Protein AF-A0A5M3XI18-F1 (afdb_monomer_lite)

Sequence (76 aa):
MRMTSFSSALRVAYRATTILRRSLAAILLFLAIRPSLLDSVDGRPRGHLTKFGISRIRFREMAHRGELPGVTKASW

Radius of gyration: 26.82 Å; chains: 1; bounding box: 74×15×65 Å

pLDDT: mean 74.06, std 13.2, range [42.44, 92.62]

InterPro domains:
  IPR001209 Small ribosomal subunit protein uS14 [PF00253] (40-75)
  IPR043140 Small ribosomal subunit protein uS14 superfamily [G3DSA:4.10.830.10] (10-76)

Organism: NCBI:txid90975

Foldseek 3Di:
DDPPCPPPVVVVVVVVVVVVVVVVVVVVVVVPPPLQQAQPPPGDNHQADSVVSHHPVVVVVCVVVVVDPPDDDDDD

Structure (mmCIF, N/CA/C/O backbone):
data_AF-A0A5M3XI18-F1
#
_entry.id   AF-A0A5M3XI18-F1
#
loop_
_atom_site.group_PDB
_atom_site.id
_atom_site.type_symbol
_atom_site.label_atom_id
_atom_site.label_alt_id
_atom_site.label_comp_id
_atom_site.label_asym_id
_atom_site.label_entity_id
_atom_site.label_seq_id
_atom_site.pdbx_PDB_ins_code
_atom_site.Cartn_x
_atom_site.Cartn_y
_atom_site.Cartn_z
_atom_site.occupancy
_atom_site.B_iso_or_equiv
_atom_site.auth_seq_id
_atom_site.auth_comp_id
_atom_site.auth_asym_id
_atom_site.auth_atom_id
_atom_site.pdbx_PDB_model_num
ATOM 1 N N . MET A 1 1 ? 57.273 -2.848 -43.044 1.00 42.44 1 MET A N 1
ATOM 2 C CA . MET A 1 1 ? 56.799 -3.744 -41.967 1.00 42.44 1 MET A CA 1
ATOM 3 C C . MET A 1 1 ? 55.447 -3.220 -41.463 1.00 42.44 1 MET A C 1
ATOM 5 O O . MET A 1 1 ? 55.408 -2.413 -40.548 1.00 42.44 1 MET A O 1
ATOM 9 N N . ARG A 1 2 ? 54.334 -3.529 -42.155 1.00 44.19 2 ARG A N 1
ATOM 10 C CA . ARG A 1 2 ? 52.990 -3.001 -41.825 1.00 44.19 2 ARG A CA 1
ATOM 11 C C . ARG A 1 2 ? 52.168 -4.082 -41.118 1.00 44.19 2 ARG A C 1
ATOM 13 O O . ARG A 1 2 ? 51.510 -4.876 -41.777 1.00 44.19 2 ARG A O 1
ATOM 20 N N . MET A 1 3 ? 52.196 -4.102 -39.788 1.00 46.59 3 MET A N 1
ATOM 21 C CA . MET A 1 3 ? 51.282 -4.906 -38.963 1.00 46.59 3 MET A CA 1
ATOM 22 C C . MET A 1 3 ? 50.130 -4.037 -38.445 1.00 46.59 3 MET A C 1
ATOM 24 O O . MET A 1 3 ? 49.993 -3.821 -37.248 1.00 46.59 3 MET A O 1
ATOM 28 N N . THR A 1 4 ? 49.293 -3.504 -39.337 1.00 61.00 4 THR A N 1
ATOM 29 C CA . THR A 1 4 ? 48.068 -2.788 -38.928 1.00 61.00 4 THR A CA 1
ATOM 30 C C . THR A 1 4 ? 46.843 -3.219 -39.730 1.00 61.00 4 THR A C 1
ATOM 32 O O . THR A 1 4 ? 45.993 -2.405 -40.069 1.00 61.00 4 THR A O 1
ATOM 35 N N . SER A 1 5 ? 46.695 -4.517 -40.007 1.00 53.75 5 SER A N 1
ATOM 36 C CA . SER A 1 5 ? 45.421 -5.056 -40.504 1.00 53.75 5 SER A CA 1
ATOM 37 C C . SER A 1 5 ? 44.653 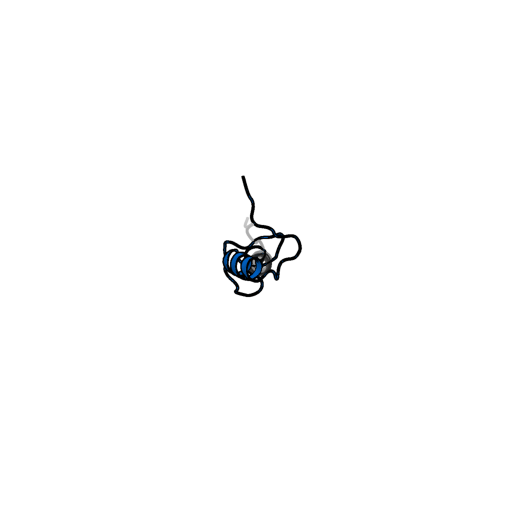-5.726 -39.367 1.00 53.75 5 SER A C 1
ATOM 39 O O . SER A 1 5 ? 44.472 -6.939 -39.326 1.00 53.75 5 SER A O 1
ATOM 41 N N . PHE A 1 6 ? 44.203 -4.923 -38.398 1.00 59.41 6 PHE A N 1
ATOM 42 C CA . PHE A 1 6 ? 43.088 -5.345 -37.553 1.00 59.41 6 PHE A CA 1
ATOM 43 C C . PHE A 1 6 ? 41.852 -5.302 -38.452 1.00 59.41 6 PHE A C 1
ATOM 45 O O . PHE A 1 6 ? 41.299 -4.222 -38.695 1.00 59.41 6 PHE A O 1
ATOM 52 N N . SER A 1 7 ? 41.542 -6.460 -39.041 1.00 61.53 7 SER A N 1
ATOM 53 C CA . SER A 1 7 ? 40.508 -6.678 -40.051 1.00 61.53 7 SER A CA 1
ATOM 54 C C . SER A 1 7 ? 39.302 -5.774 -39.798 1.00 61.53 7 SER A C 1
ATOM 56 O O . SER A 1 7 ? 38.673 -5.827 -38.738 1.00 61.53 7 SER A O 1
ATOM 58 N N . SER A 1 8 ? 39.012 -4.890 -40.751 1.00 61.41 8 SER A N 1
ATOM 59 C CA . SER A 1 8 ? 37.854 -3.988 -40.753 1.00 61.41 8 SER A CA 1
ATOM 60 C C . S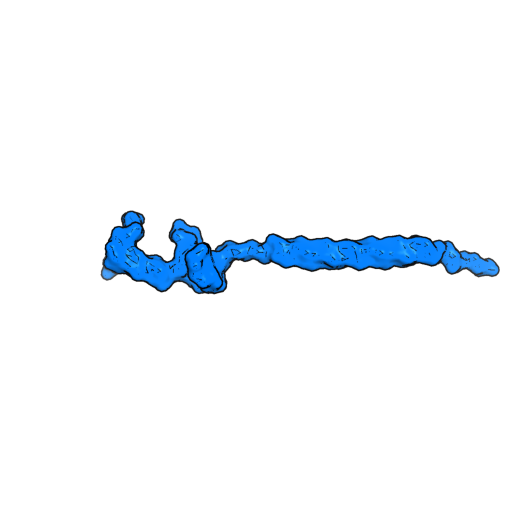ER A 1 8 ? 36.552 -4.721 -40.400 1.00 61.41 8 SER A C 1
ATOM 62 O O . SER A 1 8 ? 35.698 -4.150 -39.723 1.00 61.41 8 SER A O 1
ATOM 64 N N . ALA A 1 9 ? 36.460 -6.010 -40.741 1.00 62.28 9 ALA A N 1
ATOM 65 C CA . ALA A 1 9 ? 35.363 -6.900 -40.380 1.00 62.28 9 ALA A CA 1
ATOM 66 C C . ALA A 1 9 ? 35.149 -7.033 -38.860 1.00 62.28 9 ALA A C 1
ATOM 68 O O . ALA A 1 9 ? 34.013 -6.949 -38.397 1.00 62.28 9 ALA A O 1
ATOM 69 N N . LEU A 1 10 ? 36.216 -7.156 -38.061 1.00 64.94 10 LEU A N 1
ATOM 70 C CA . LEU A 1 10 ? 36.107 -7.274 -36.600 1.00 64.94 10 LEU A CA 1
ATOM 71 C C . LEU A 1 10 ? 35.616 -5.970 -35.961 1.00 64.94 10 LEU A C 1
ATOM 73 O O . LEU A 1 10 ? 34.843 -6.009 -35.010 1.00 64.94 10 LEU A O 1
ATOM 77 N N . ARG A 1 11 ? 35.996 -4.805 -36.503 1.00 63.75 11 ARG A N 1
ATOM 78 C CA . ARG A 1 11 ? 35.500 -3.499 -36.024 1.00 63.75 11 ARG A CA 1
ATOM 79 C C . ARG A 1 11 ? 34.026 -3.274 -36.351 1.00 63.75 11 ARG A C 1
ATOM 81 O O . ARG A 1 11 ? 33.302 -2.742 -35.511 1.00 63.75 11 ARG A O 1
ATOM 88 N N . VAL A 1 12 ? 33.579 -3.687 -37.536 1.00 66.31 12 VAL A N 1
ATOM 89 C CA . VAL A 1 12 ? 32.163 -3.614 -37.934 1.00 66.31 12 VAL A CA 1
ATOM 90 C C . VAL A 1 12 ? 31.324 -4.582 -37.095 1.00 66.31 12 VAL A C 1
ATOM 92 O O . VAL A 1 12 ? 30.310 -4.172 -36.535 1.00 66.31 12 VAL A O 1
ATOM 95 N N . ALA A 1 13 ? 31.795 -5.816 -36.898 1.00 64.94 13 ALA A N 1
ATOM 96 C CA . ALA A 1 13 ? 31.143 -6.801 -36.037 1.00 64.94 13 ALA A CA 1
ATOM 97 C C . ALA A 1 13 ? 31.076 -6.345 -34.564 1.00 64.94 13 ALA A C 1
ATOM 99 O O . ALA A 1 13 ? 30.040 -6.479 -33.907 1.00 64.94 13 ALA A O 1
ATOM 100 N N . TYR A 1 14 ? 32.145 -5.732 -34.043 1.00 64.81 14 TYR A N 1
ATOM 101 C CA . TYR A 1 14 ? 32.180 -5.228 -32.666 1.00 64.81 14 TYR A CA 1
ATOM 102 C C . TYR A 1 14 ? 31.288 -3.990 -32.467 1.00 64.81 14 TYR A C 1
ATOM 104 O O . TYR A 1 14 ? 30.653 -3.845 -31.422 1.00 64.81 14 TYR A O 1
ATOM 112 N N . ARG A 1 15 ? 31.168 -3.112 -33.478 1.00 62.94 15 ARG A N 1
ATOM 113 C CA . ARG A 1 15 ? 30.205 -1.993 -33.461 1.00 62.94 15 ARG A CA 1
ATOM 114 C C . ARG A 1 15 ? 28.753 -2.469 -33.556 1.00 62.94 15 ARG A C 1
ATOM 116 O O . ARG A 1 15 ? 27.906 -1.957 -32.830 1.00 62.94 15 ARG A O 1
ATOM 123 N N . ALA A 1 16 ? 28.464 -3.463 -34.395 1.00 60.56 16 ALA A N 1
ATOM 124 C CA . ALA A 1 16 ? 27.120 -4.027 -34.531 1.00 60.56 16 ALA A CA 1
ATOM 125 C C . ALA A 1 16 ? 26.641 -4.694 -33.228 1.00 60.56 16 ALA A C 1
ATOM 127 O O . ALA A 1 16 ? 25.506 -4.494 -32.795 1.00 60.56 16 ALA A O 1
ATOM 128 N N . THR A 1 17 ? 27.534 -5.413 -32.543 1.00 63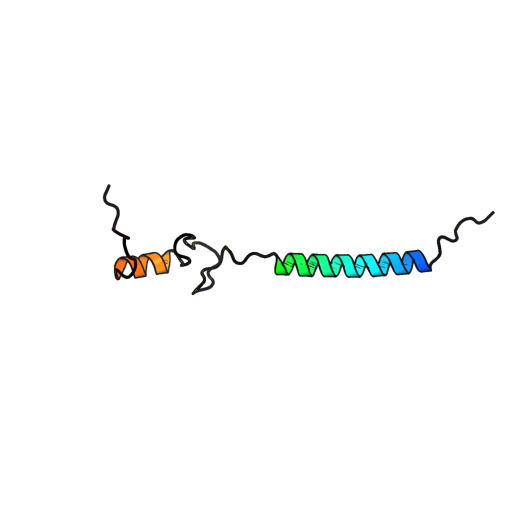.31 17 THR A N 1
ATOM 129 C CA . THR A 1 17 ? 27.227 -6.056 -31.255 1.00 63.31 17 THR A CA 1
ATOM 130 C C . THR A 1 17 ? 27.094 -5.057 -30.100 1.00 63.31 17 THR A C 1
ATOM 132 O O . THR A 1 17 ? 26.250 -5.259 -29.229 1.00 63.31 17 THR A O 1
ATOM 135 N N . THR A 1 18 ? 27.835 -3.941 -30.088 1.00 66.62 18 THR A N 1
ATOM 136 C CA . THR A 1 18 ? 27.659 -2.889 -29.062 1.00 66.62 18 THR A CA 1
ATOM 137 C C . THR A 1 18 ? 26.356 -2.106 -29.215 1.00 66.62 18 THR A C 1
ATOM 139 O O . THR A 1 18 ? 25.771 -1.734 -28.197 1.00 66.62 18 THR A O 1
ATOM 142 N N . ILE A 1 19 ? 25.870 -1.885 -30.442 1.00 71.81 19 ILE A N 1
ATOM 143 C CA . ILE A 1 19 ? 24.557 -1.264 -30.687 1.00 71.81 19 ILE A CA 1
ATOM 144 C C . ILE A 1 19 ? 23.447 -2.182 -30.169 1.00 71.81 19 ILE A C 1
ATOM 146 O O . ILE A 1 19 ? 22.645 -1.758 -29.341 1.00 71.81 19 ILE A O 1
ATOM 150 N N . LEU A 1 20 ? 23.467 -3.462 -30.555 1.00 70.81 20 LEU A N 1
ATOM 151 C CA . LEU A 1 20 ? 22.467 -4.440 -30.121 1.00 70.81 20 LEU A CA 1
ATOM 152 C C . LEU A 1 20 ? 22.457 -4.617 -28.591 1.00 70.81 20 LEU A C 1
ATOM 154 O O . LEU A 1 20 ? 21.395 -4.657 -27.971 1.00 70.81 20 LEU A O 1
ATOM 158 N N . ARG A 1 21 ? 23.642 -4.645 -27.962 1.00 70.69 21 ARG A N 1
ATOM 159 C CA . ARG A 1 21 ? 23.789 -4.768 -26.503 1.00 70.69 21 ARG A CA 1
ATOM 160 C C . ARG A 1 21 ? 23.309 -3.521 -25.751 1.00 70.69 21 ARG A C 1
ATOM 162 O O . ARG A 1 21 ? 22.748 -3.656 -24.668 1.00 70.69 21 ARG A O 1
ATOM 169 N N . ARG A 1 22 ? 23.493 -2.317 -26.309 1.00 72.94 22 ARG A N 1
ATOM 170 C CA . ARG A 1 22 ? 22.956 -1.064 -25.743 1.00 72.94 22 ARG A CA 1
ATOM 171 C C . ARG A 1 22 ? 21.436 -0.982 -25.872 1.00 72.94 22 ARG A C 1
ATOM 173 O O . ARG A 1 22 ? 20.780 -0.594 -24.910 1.00 72.94 22 ARG A O 1
ATOM 180 N N . SER A 1 23 ? 20.883 -1.395 -27.009 1.00 74.81 23 SER A N 1
ATOM 181 C CA . SER A 1 23 ? 19.435 -1.424 -27.234 1.00 74.81 23 SER A CA 1
ATOM 182 C C . SER A 1 23 ? 18.734 -2.432 -26.320 1.00 74.81 23 SER A C 1
ATOM 184 O O . SER A 1 23 ? 17.736 -2.091 -25.691 1.00 74.81 23 SER A O 1
ATOM 186 N N . LEU A 1 24 ? 19.291 -3.638 -26.163 1.00 77.88 24 LEU A N 1
ATOM 187 C CA . LEU A 1 24 ? 18.765 -4.639 -25.228 1.00 77.88 24 LEU A CA 1
ATOM 188 C C . LEU A 1 24 ? 18.850 -4.177 -23.769 1.00 77.88 24 LEU A C 1
ATOM 190 O O . LEU A 1 24 ? 17.893 -4.363 -23.026 1.00 77.88 24 LEU A O 1
ATOM 194 N N . ALA A 1 25 ? 19.944 -3.530 -23.355 1.00 77.69 25 ALA A N 1
ATOM 195 C CA . ALA A 1 25 ? 20.066 -2.992 -21.999 1.00 77.69 25 ALA A CA 1
ATOM 196 C C . ALA A 1 25 ? 19.019 -1.902 -21.698 1.00 77.69 25 ALA A C 1
ATOM 198 O O . ALA A 1 25 ? 18.472 -1.880 -20.600 1.00 77.69 25 ALA A O 1
ATOM 199 N N . ALA A 1 26 ? 18.703 -1.033 -22.665 1.00 73.25 26 ALA A N 1
ATOM 200 C CA . ALA A 1 26 ? 17.665 -0.012 -22.513 1.00 73.25 26 ALA A CA 1
ATOM 201 C C . ALA A 1 26 ? 16.254 -0.622 -22.417 1.00 73.25 26 ALA A C 1
ATOM 203 O O . ALA A 1 26 ? 15.461 -0.209 -21.573 1.00 73.25 26 ALA A O 1
ATOM 204 N N . ILE A 1 27 ? 15.961 -1.640 -23.233 1.00 72.62 27 ILE A N 1
ATOM 205 C CA . ILE A 1 27 ? 14.693 -2.383 -23.193 1.00 72.62 27 ILE A CA 1
ATOM 206 C C . ILE A 1 27 ? 14.539 -3.117 -21.854 1.00 72.62 27 ILE A C 1
ATOM 208 O O . ILE A 1 27 ? 13.491 -3.027 -21.220 1.00 72.62 27 ILE A O 1
ATOM 212 N N . LEU A 1 28 ? 15.595 -3.784 -21.379 1.00 73.38 28 LEU A N 1
ATOM 213 C CA . LEU A 1 28 ? 15.599 -4.456 -20.078 1.00 73.38 28 LEU A CA 1
ATOM 214 C C . LEU A 1 28 ? 15.439 -3.468 -18.918 1.00 73.38 28 LEU A C 1
ATOM 216 O O . LEU A 1 28 ? 14.700 -3.760 -17.985 1.00 73.38 28 LEU A O 1
ATOM 220 N N . LEU A 1 29 ? 16.071 -2.292 -18.983 1.00 71.19 29 LEU A N 1
ATOM 221 C CA . LEU A 1 29 ? 15.901 -1.234 -17.982 1.00 71.19 29 LEU A CA 1
ATOM 222 C C . LEU A 1 29 ? 14.452 -0.718 -17.944 1.00 71.19 29 LEU A C 1
ATOM 224 O O . LEU A 1 29 ? 13.911 -0.514 -16.863 1.00 71.19 29 LEU A O 1
ATOM 228 N N . PHE A 1 30 ? 13.816 -0.550 -19.107 1.00 68.25 30 PHE A N 1
ATOM 229 C CA . PHE A 1 30 ? 12.422 -0.112 -19.229 1.00 68.25 30 PHE A CA 1
ATOM 230 C C . PHE A 1 30 ? 11.431 -1.160 -18.692 1.00 68.25 30 PHE A C 1
ATOM 232 O O . PHE A 1 30 ? 10.516 -0.818 -17.948 1.00 68.25 30 PHE A O 1
ATOM 239 N N . LEU A 1 31 ? 11.656 -2.443 -18.994 1.00 66.75 31 LEU A N 1
ATOM 240 C CA . LEU A 1 31 ? 10.875 -3.569 -18.460 1.00 66.75 31 LEU A CA 1
ATOM 241 C C . LEU A 1 31 ? 11.122 -3.825 -16.963 1.00 66.75 31 LEU A C 1
ATOM 243 O O . LEU A 1 31 ? 10.254 -4.368 -16.284 1.00 66.75 31 LEU A O 1
ATOM 247 N N . ALA A 1 32 ? 12.285 -3.436 -16.434 1.00 65.06 32 ALA A N 1
ATOM 248 C CA . ALA A 1 32 ? 12.650 -3.614 -15.029 1.00 65.06 32 ALA A CA 1
ATOM 249 C C . ALA A 1 32 ? 12.121 -2.512 -14.093 1.00 65.06 32 ALA A C 1
ATOM 251 O O . ALA A 1 32 ? 12.299 -2.628 -12.876 1.00 65.06 32 ALA A O 1
ATOM 252 N N . ILE A 1 33 ? 11.455 -1.466 -14.609 1.00 62.53 33 ILE A N 1
ATOM 253 C CA . ILE A 1 33 ? 10.722 -0.504 -13.773 1.00 62.53 33 ILE A CA 1
ATOM 254 C C . ILE A 1 33 ? 9.571 -1.267 -13.109 1.00 62.53 33 ILE A C 1
ATOM 256 O O . ILE A 1 33 ? 8.491 -1.430 -13.669 1.00 62.53 33 ILE A O 1
ATOM 260 N N . ARG A 1 34 ? 9.816 -1.787 -11.902 1.00 58.53 34 ARG A N 1
ATOM 261 C CA . ARG A 1 34 ? 8.798 -2.454 -11.091 1.00 58.53 34 ARG A CA 1
ATOM 262 C C . ARG A 1 34 ? 7.665 -1.461 -10.798 1.00 58.53 34 ARG A C 1
ATOM 264 O O . ARG A 1 34 ? 7.921 -0.475 -10.105 1.00 58.53 34 ARG A O 1
ATOM 271 N N . PRO A 1 35 ? 6.406 -1.730 -11.192 1.00 57.19 35 PRO A N 1
ATOM 272 C CA . PRO A 1 35 ? 5.262 -0.881 -10.854 1.00 57.19 35 PRO A CA 1
ATOM 273 C C . PRO A 1 35 ? 4.840 -1.008 -9.378 1.00 57.19 35 PRO A C 1
ATOM 275 O O . PRO A 1 35 ? 3.715 -0.689 -9.013 1.00 57.19 35 PRO A O 1
ATOM 278 N N . SER A 1 36 ? 5.738 -1.453 -8.494 1.00 56.34 36 SER A N 1
ATOM 279 C CA . SER A 1 36 ? 5.462 -1.733 -7.082 1.00 56.34 36 SER A CA 1
ATOM 280 C C . SER A 1 36 ? 5.163 -0.490 -6.235 1.00 56.34 36 SER A C 1
ATOM 282 O O . SER A 1 36 ? 5.010 -0.623 -5.029 1.00 56.34 36 SER A O 1
ATOM 284 N N . LEU A 1 37 ? 5.128 0.697 -6.848 1.00 55.91 37 LEU A N 1
ATOM 285 C CA . LEU A 1 37 ? 4.889 1.992 -6.207 1.00 55.91 37 LEU A CA 1
ATOM 286 C C . LEU A 1 37 ? 3.591 2.671 -6.669 1.00 55.91 37 LEU A C 1
ATOM 288 O O . LEU A 1 37 ? 3.281 3.761 -6.186 1.00 55.91 37 LEU A O 1
ATOM 292 N N . LEU A 1 38 ? 2.847 2.062 -7.601 1.00 61.25 38 LEU A N 1
ATOM 293 C CA . LEU A 1 38 ? 1.602 2.627 -8.118 1.00 61.25 38 LEU A CA 1
ATOM 294 C C . LEU A 1 38 ? 0.389 1.997 -7.433 1.00 61.25 38 LEU A C 1
ATOM 296 O O . LEU A 1 38 ? 0.316 0.780 -7.260 1.00 61.25 38 LEU A O 1
ATOM 300 N N . ASP A 1 39 ? -0.585 2.830 -7.077 1.00 63.84 39 ASP A N 1
ATOM 301 C CA . ASP A 1 39 ? -1.897 2.340 -6.659 1.00 63.84 39 ASP A CA 1
ATOM 302 C C . ASP A 1 39 ? -2.525 1.506 -7.782 1.00 63.84 39 ASP A C 1
ATOM 304 O O . ASP A 1 39 ? -2.649 1.980 -8.909 1.00 63.84 39 ASP A O 1
ATOM 308 N N . SER A 1 40 ? -2.967 0.282 -7.475 1.00 65.62 40 SER A N 1
ATOM 309 C CA . SER A 1 40 ? -3.520 -0.642 -8.483 1.00 65.62 40 SER A CA 1
ATOM 310 C C . SER A 1 40 ? -4.855 -0.182 -9.082 1.00 65.62 40 SER A C 1
ATOM 312 O O . SER A 1 40 ? -5.281 -0.717 -10.099 1.00 65.62 40 SER A O 1
ATOM 314 N N . VAL A 1 41 ? -5.513 0.799 -8.455 1.00 68.50 41 VAL A N 1
ATOM 315 C CA . VAL A 1 41 ? -6.827 1.311 -8.875 1.00 68.50 41 VAL A CA 1
ATOM 316 C C . VAL A 1 41 ? -6.715 2.680 -9.546 1.00 68.50 41 VAL A C 1
ATOM 318 O O . VAL A 1 41 ? -7.275 2.881 -10.617 1.00 68.50 41 VAL A O 1
ATOM 321 N N . ASP A 1 42 ? -5.963 3.605 -8.942 1.00 68.06 42 ASP A N 1
ATOM 322 C CA . ASP A 1 42 ? -5.910 5.006 -9.383 1.00 68.06 42 ASP A CA 1
ATOM 323 C C . ASP A 1 42 ? -4.563 5.378 -10.045 1.00 68.06 42 ASP A C 1
ATOM 325 O O . ASP A 1 42 ? -4.405 6.484 -10.556 1.00 68.06 42 ASP A O 1
ATOM 329 N N . GLY A 1 43 ? -3.556 4.495 -10.008 1.00 70.44 43 GLY A N 1
ATOM 330 C CA . GLY A 1 43 ? -2.234 4.746 -10.594 1.00 70.44 43 GLY A CA 1
ATOM 331 C C . GLY A 1 43 ? -1.421 5.841 -9.894 1.00 70.44 43 GLY A C 1
ATOM 332 O O . GLY A 1 43 ? -0.485 6.383 -10.483 1.00 70.44 43 GLY A O 1
ATOM 333 N N . ARG A 1 44 ? -1.745 6.219 -8.648 1.00 73.44 44 ARG A N 1
ATOM 334 C CA . ARG A 1 44 ? -0.978 7.255 -7.943 1.00 73.44 44 ARG A CA 1
ATOM 335 C C . ARG A 1 44 ? 0.432 6.733 -7.647 1.00 73.44 44 ARG A C 1
ATOM 337 O O . ARG A 1 44 ? 0.560 5.675 -7.038 1.00 73.44 44 ARG A O 1
ATOM 344 N N . PRO A 1 45 ? 1.494 7.481 -7.985 1.00 67.69 45 PRO A N 1
ATOM 345 C CA . PRO A 1 45 ? 2.872 6.999 -7.857 1.00 67.69 45 PRO A CA 1
ATOM 346 C C . PRO A 1 45 ? 3.404 6.972 -6.415 1.00 67.69 45 PRO A C 1
ATOM 348 O O . PRO A 1 45 ? 4.556 6.604 -6.197 1.00 67.69 45 PRO A O 1
ATOM 351 N N . ARG A 1 46 ? 2.637 7.459 -5.426 1.00 74.69 46 ARG A N 1
ATOM 352 C CA . ARG A 1 46 ? 3.066 7.532 -4.021 1.00 74.69 46 ARG A CA 1
ATOM 353 C C . ARG A 1 46 ? 1.898 7.398 -3.057 1.00 74.69 46 ARG A C 1
ATOM 355 O O . ARG A 1 46 ? 0.815 7.928 -3.302 1.00 74.69 46 ARG A O 1
ATOM 362 N N . GLY A 1 47 ? 2.200 6.858 -1.877 1.00 78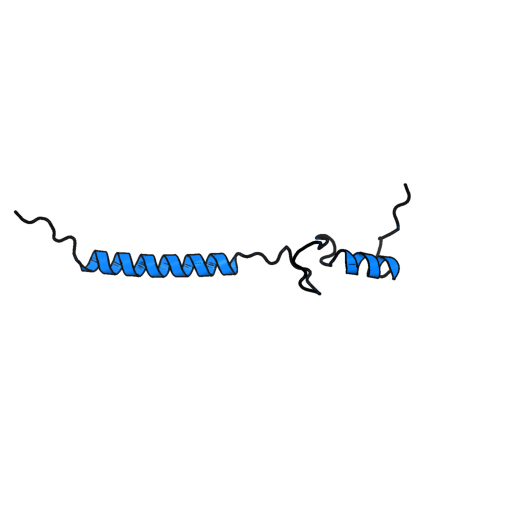.31 47 GLY A N 1
ATOM 363 C CA . GLY A 1 47 ? 1.262 6.800 -0.757 1.00 78.31 47 GLY A CA 1
ATOM 364 C C . GLY A 1 47 ? 0.294 5.622 -0.823 1.00 78.31 47 GLY A C 1
ATOM 365 O O . GLY A 1 47 ? -0.807 5.741 -0.285 1.00 78.31 47 GLY A O 1
ATOM 366 N N . HIS A 1 48 ? 0.705 4.526 -1.462 1.00 84.25 48 HIS A N 1
ATOM 367 C CA . HIS A 1 48 ? 0.013 3.244 -1.407 1.00 84.25 48 HIS A CA 1
ATOM 368 C C . HIS A 1 48 ? 0.366 2.513 -0.104 1.00 84.25 48 HIS A C 1
ATOM 370 O O . HIS A 1 48 ? 1.492 2.596 0.394 1.00 84.25 48 HIS A O 1
ATOM 376 N N . LEU A 1 49 ? -0.591 1.782 0.459 1.00 84.62 49 LEU A N 1
ATOM 377 C CA . LEU A 1 49 ? -0.343 0.876 1.577 1.00 84.62 49 LEU A CA 1
ATOM 378 C C . LEU A 1 49 ? -0.065 -0.520 1.020 1.00 84.62 49 LEU A C 1
ATOM 380 O O . LEU A 1 49 ? -0.984 -1.180 0.546 1.00 84.62 49 LEU A O 1
ATOM 384 N N . THR A 1 50 ? 1.178 -1.004 1.101 1.00 82.00 50 THR A N 1
ATOM 385 C CA . THR A 1 50 ? 1.592 -2.300 0.519 1.00 82.00 50 THR A CA 1
ATOM 386 C C . THR A 1 50 ? 0.736 -3.479 0.986 1.00 82.00 50 THR A C 1
ATOM 388 O O . THR A 1 50 ? 0.431 -4.358 0.191 1.00 82.00 50 THR A O 1
ATOM 391 N N . LYS A 1 51 ? 0.291 -3.478 2.252 1.00 83.50 51 LYS A N 1
ATOM 392 C CA . LYS A 1 51 ? -0.567 -4.541 2.807 1.00 83.50 51 LYS A CA 1
ATOM 393 C C . LYS A 1 51 ? -1.957 -4.595 2.161 1.00 83.50 51 LYS A C 1
ATOM 395 O O . LYS A 1 51 ? -2.543 -5.667 2.092 1.00 83.50 51 LYS A O 1
ATOM 400 N N . PHE A 1 52 ? -2.480 -3.452 1.719 1.00 84.19 52 PHE A N 1
ATOM 401 C CA . PHE A 1 52 ? -3.843 -3.330 1.195 1.00 84.19 52 PHE A CA 1
ATOM 402 C C . PHE A 1 52 ? -3.889 -3.080 -0.321 1.00 84.19 52 PHE A C 1
ATOM 404 O O . PHE A 1 52 ? -4.961 -3.158 -0.905 1.00 84.19 52 PHE A O 1
ATOM 411 N N . GLY A 1 53 ? -2.760 -2.765 -0.968 1.00 81.56 53 GLY A N 1
ATOM 412 C CA . GLY A 1 53 ? -2.678 -2.533 -2.419 1.00 81.56 53 GLY A CA 1
ATOM 413 C C . GLY A 1 53 ? -3.420 -1.285 -2.922 1.00 81.56 53 GLY A C 1
ATOM 414 O O . GLY A 1 53 ? -3.586 -1.110 -4.127 1.00 81.56 53 GLY A O 1
ATOM 415 N N . ILE A 1 54 ? -3.868 -0.418 -2.009 1.00 86.50 54 ILE A N 1
ATOM 416 C CA . ILE A 1 54 ? -4.677 0.772 -2.296 1.00 86.50 54 ILE A CA 1
ATOM 417 C C . ILE A 1 54 ? -4.031 2.044 -1.746 1.00 86.50 54 ILE A C 1
ATOM 419 O O . ILE A 1 54 ? -3.204 2.006 -0.825 1.00 86.50 54 ILE A O 1
ATOM 423 N N . SER A 1 55 ? -4.483 3.180 -2.276 1.00 87.81 55 SER A N 1
ATOM 424 C CA . SER A 1 55 ? -4.042 4.507 -1.857 1.00 87.81 55 SER A CA 1
ATOM 425 C C . SER A 1 55 ? -4.438 4.796 -0.413 1.00 87.81 55 SER A C 1
ATOM 427 O O . SER A 1 55 ? -5.489 4.361 0.064 1.00 87.81 55 SER A O 1
ATOM 429 N N . ARG A 1 56 ? -3.650 5.617 0.291 1.00 88.00 56 ARG A N 1
ATOM 430 C CA . ARG A 1 56 ? -4.002 6.090 1.643 1.00 88.00 56 ARG A CA 1
ATOM 431 C C . ARG A 1 56 ? -5.358 6.808 1.717 1.00 88.00 56 ARG A C 1
ATOM 433 O O . ARG A 1 56 ? -5.952 6.859 2.789 1.00 88.00 56 ARG A O 1
ATOM 440 N N . ILE A 1 57 ? -5.823 7.403 0.613 1.00 89.06 57 ILE A N 1
ATOM 441 C CA . ILE A 1 57 ? -7.095 8.142 0.559 1.00 89.06 57 ILE A CA 1
ATOM 442 C C . ILE A 1 57 ? -8.251 7.147 0.500 1.00 89.06 57 ILE A C 1
ATOM 444 O O . ILE A 1 57 ? -9.116 7.172 1.373 1.00 89.06 57 ILE A O 1
ATOM 448 N N . ARG A 1 58 ? -8.185 6.200 -0.443 1.00 88.25 58 ARG A N 1
ATOM 449 C CA . ARG A 1 58 ? -9.136 5.087 -0.551 1.00 88.25 58 ARG A CA 1
ATOM 450 C C . ARG A 1 58 ? -9.195 4.289 0.739 1.00 88.25 58 ARG A C 1
ATOM 452 O O . ARG A 1 58 ? -10.279 4.014 1.226 1.00 88.25 58 ARG A O 1
ATOM 459 N N . PHE A 1 59 ? -8.043 3.993 1.339 1.00 90.94 59 PHE A N 1
ATOM 460 C CA . PHE A 1 59 ? -7.989 3.298 2.621 1.00 90.94 59 PHE A CA 1
ATOM 461 C C . PHE A 1 59 ? -8.806 4.015 3.702 1.00 90.94 59 PHE A C 1
ATOM 463 O O . PHE A 1 59 ? -9.558 3.368 4.422 1.00 90.94 59 PHE A O 1
ATOM 470 N N . ARG A 1 60 ? -8.714 5.348 3.796 1.00 91.31 60 ARG A N 1
ATOM 471 C CA . ARG A 1 60 ? -9.514 6.122 4.757 1.00 91.31 60 ARG A CA 1
ATOM 472 C C . ARG A 1 60 ? -11.000 6.085 4.429 1.00 91.31 60 ARG A C 1
ATOM 474 O O . ARG A 1 60 ? -11.795 5.853 5.328 1.00 91.31 60 ARG A O 1
ATOM 481 N N . GLU A 1 61 ? -11.375 6.294 3.172 1.00 92.44 61 GLU A N 1
ATOM 482 C CA . GLU A 1 61 ? -12.778 6.234 2.746 1.00 92.44 61 GLU A CA 1
ATOM 483 C C . GLU A 1 61 ? -13.393 4.862 3.038 1.00 92.44 61 GLU A C 1
ATOM 485 O O . GLU A 1 61 ? -14.449 4.780 3.655 1.00 92.44 61 GLU A O 1
ATOM 490 N N . MET A 1 62 ? -12.696 3.785 2.676 1.00 91.44 62 MET A N 1
ATOM 491 C CA . MET A 1 62 ? -13.132 2.410 2.917 1.00 91.44 62 MET A CA 1
ATOM 492 C C . MET A 1 62 ? -13.175 2.074 4.413 1.00 91.44 62 MET A C 1
ATOM 494 O O . MET A 1 62 ? -14.113 1.423 4.864 1.00 91.44 62 MET A O 1
ATOM 498 N N . ALA A 1 63 ? -12.207 2.553 5.205 1.00 92.62 63 ALA A N 1
ATOM 499 C CA . ALA A 1 63 ? -12.224 2.402 6.661 1.00 92.62 63 ALA A CA 1
ATOM 500 C C . ALA A 1 63 ? -13.422 3.128 7.290 1.00 92.62 63 ALA A C 1
ATOM 502 O O . ALA A 1 63 ? -14.060 2.591 8.190 1.00 92.62 63 ALA A O 1
ATOM 503 N N . HIS A 1 64 ? -13.761 4.325 6.802 1.00 91.50 64 HIS A N 1
ATOM 504 C CA . HIS A 1 64 ? -14.939 5.066 7.257 1.00 91.50 64 HIS A CA 1
ATOM 505 C C . HIS A 1 64 ? -16.256 4.407 6.827 1.00 91.50 64 HIS A C 1
ATOM 507 O O . HIS A 1 64 ? -17.226 4.475 7.577 1.00 91.50 64 HIS A O 1
ATOM 513 N N . ARG A 1 65 ? -16.287 3.745 5.663 1.00 92.62 65 ARG A N 1
ATOM 514 C CA . ARG A 1 65 ? -17.439 2.952 5.199 1.00 92.62 65 ARG A CA 1
ATOM 515 C C . ARG A 1 65 ? -17.547 1.572 5.861 1.00 92.62 65 ARG A C 1
ATOM 517 O O . ARG A 1 65 ? -18.569 0.918 5.703 1.00 92.62 65 ARG A O 1
ATOM 524 N N . GLY A 1 66 ? -16.527 1.124 6.598 1.00 91.56 66 GLY A N 1
ATOM 525 C CA . GLY A 1 66 ? -16.501 -0.205 7.221 1.00 91.56 66 GLY A CA 1
ATOM 526 C C . GLY A 1 66 ? -16.236 -1.358 6.243 1.00 91.56 66 GLY A C 1
ATOM 527 O O . GLY A 1 66 ? -16.467 -2.513 6.579 1.00 91.56 66 GLY A O 1
ATOM 528 N N . GLU A 1 67 ? -15.731 -1.066 5.043 1.00 91.69 67 GLU A N 1
ATOM 529 C CA . GLU A 1 67 ? -15.439 -2.064 3.999 1.00 91.69 67 GLU A CA 1
ATOM 530 C C . GLU A 1 67 ? -14.153 -2.863 4.280 1.00 91.69 67 GLU A C 1
ATOM 532 O O . GLU A 1 67 ? -13.897 -3.881 3.639 1.00 91.69 67 GLU A O 1
ATOM 537 N N . LEU A 1 68 ? -13.318 -2.401 5.219 1.00 89.44 68 LEU A N 1
ATOM 538 C CA . LEU A 1 68 ? -12.041 -3.028 5.556 1.00 89.44 68 LEU A CA 1
ATOM 539 C C . LEU A 1 68 ? -12.179 -3.928 6.797 1.00 89.44 68 LEU A C 1
ATOM 541 O O . LEU A 1 68 ? -12.269 -3.411 7.915 1.00 89.44 68 LEU A O 1
ATOM 545 N N . PRO A 1 69 ? -12.152 -5.266 6.642 1.00 90.12 69 PRO A N 1
ATOM 546 C CA . PRO A 1 69 ? -12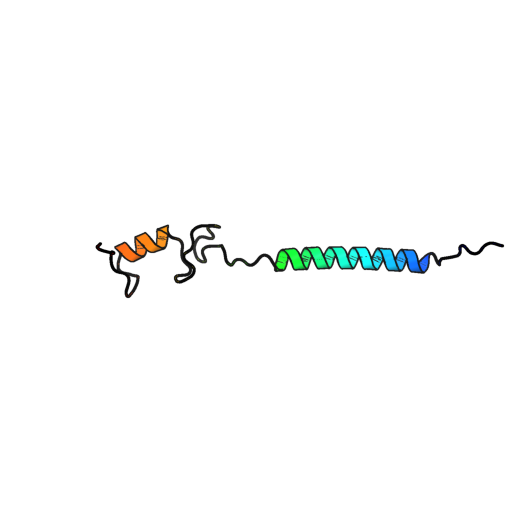.308 -6.180 7.766 1.00 90.12 69 PRO A CA 1
ATOM 547 C C . PRO A 1 69 ? -11.123 -6.066 8.732 1.00 90.12 69 PRO A C 1
ATOM 549 O O . PRO A 1 69 ? -9.961 -6.052 8.324 1.00 90.12 69 PRO A O 1
ATOM 552 N N . GLY A 1 70 ? -11.419 -5.989 10.031 1.00 89.88 70 GLY A N 1
ATOM 553 C CA . GLY A 1 70 ? -10.401 -5.916 11.086 1.00 89.88 70 GLY A CA 1
ATOM 554 C C . GLY A 1 70 ? -9.681 -4.568 11.200 1.00 89.88 70 GLY A C 1
ATOM 555 O O . GLY A 1 70 ? -8.695 -4.472 11.928 1.00 89.88 70 GLY A O 1
ATOM 556 N N . VAL A 1 71 ? -10.151 -3.525 10.507 1.00 91.62 71 VAL A N 1
ATOM 557 C CA . VAL A 1 71 ? -9.644 -2.158 10.670 1.00 91.62 71 VAL A CA 1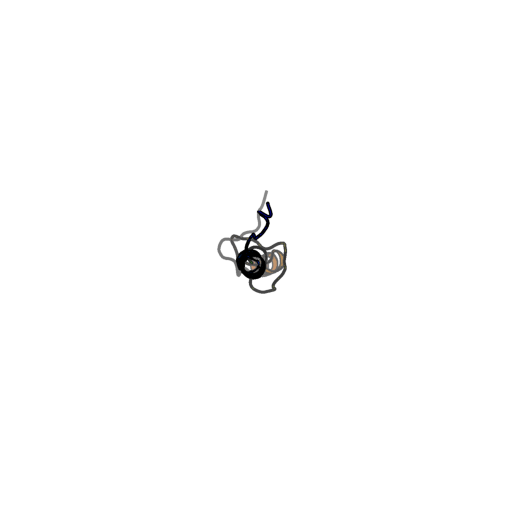
ATOM 558 C C . VAL A 1 71 ? -10.552 -1.405 11.634 1.00 91.62 71 VAL A C 1
ATOM 560 O O . VAL A 1 71 ? -11.703 -1.111 11.326 1.00 91.62 71 VAL A O 1
ATOM 563 N N . THR A 1 72 ? -10.019 -1.066 12.803 1.00 90.19 72 THR A N 1
ATOM 564 C CA . THR A 1 72 ? -10.689 -0.220 13.794 1.00 90.19 72 THR A CA 1
ATOM 565 C C . THR A 1 72 ? -9.895 1.063 14.014 1.00 90.19 72 THR A C 1
ATOM 567 O O . THR A 1 72 ? -8.696 1.145 13.729 1.00 90.19 72 THR A O 1
ATOM 570 N N . LYS A 1 73 ? -10.573 2.111 14.490 1.00 89.75 73 LYS A N 1
ATOM 571 C CA . LYS A 1 73 ? -9.911 3.365 14.855 1.00 89.75 73 LYS A CA 1
ATOM 572 C C . LYS A 1 73 ? -9.006 3.107 16.062 1.00 89.75 73 LYS A C 1
ATOM 574 O O . LYS A 1 73 ? -9.479 2.608 17.077 1.00 89.75 73 LYS A O 1
ATOM 579 N N . ALA A 1 74 ? -7.730 3.472 15.959 1.00 88.69 74 ALA A N 1
ATOM 580 C CA . ALA A 1 74 ? -6.818 3.398 17.093 1.00 88.69 74 ALA A CA 1
ATOM 581 C C . ALA A 1 74 ? -7.241 4.405 18.175 1.00 88.69 74 ALA A C 1
ATOM 583 O O . ALA A 1 74 ? -7.438 5.587 17.882 1.00 88.69 74 ALA A O 1
ATOM 584 N N . SER A 1 75 ? -7.372 3.926 19.408 1.00 90.06 75 SER A N 1
ATOM 585 C CA . SER A 1 75 ? -7.520 4.735 20.616 1.00 90.06 75 SER A CA 1
ATOM 586 C C . SER A 1 75 ? -6.262 4.542 21.453 1.00 90.06 75 SER A C 1
ATOM 588 O O . SER A 1 75 ? -6.005 3.430 21.916 1.00 90.06 75 SER A O 1
ATOM 590 N N . TRP A 1 76 ? -5.474 5.604 21.574 1.00 82.88 76 TRP A N 1
ATOM 591 C CA . TRP A 1 76 ? -4.432 5.724 22.587 1.00 82.88 76 TRP A CA 1
ATOM 592 C C . TRP A 1 76 ? -4.989 6.532 23.751 1.00 82.88 76 TRP A C 1
ATOM 594 O O . TRP A 1 76 ? -5.774 7.468 23.461 1.00 82.88 76 TRP A O 1
#

Secondary structure (DSSP, 8-state):
-------HHHHHHHHHHHHHHHHHHHHHHHHT---TTS-TTT--SS-EETTTTEEHHHHHHHHHHT-STT------